Protein AF-A0A0R1WPC3-F1 (afdb_monomer_lite)

Secondary structure (DSSP, 8-state):
---EETTEE--PPPPHHHHHHHHHHHHHTHHHHHHHHHHHHHHHHHHHT--HHHHHHHHHHHHHHHHT-

pLDDT: mean 88.15, std 15.63, range [46.28, 98.5]

Organism: NCBI:txid1423755

Sequence (69 aa):
MDYFKGGRKIMAELSEARKRANKKWDEANKEKKKIYTYRAMAKKFIRDFATEKDLEDLLQLIQERKSML

Structure (mmCIF, N/CA/C/O backbone):
data_AF-A0A0R1WPC3-F1
#
_entry.id   AF-A0A0R1WPC3-F1
#
loop_
_atom_site.group_PDB
_atom_site.id
_atom_site.type_symbol
_atom_site.label_atom_id
_atom_site.label_alt_id
_atom_site.label_comp_id
_atom_site.label_asym_id
_atom_site.label_entity_id
_atom_site.label_seq_id
_atom_site.pdbx_PDB_ins_code
_atom_site.Cartn_x
_atom_site.Cartn_y
_atom_site.Cartn_z
_atom_site.occupancy
_atom_site.B_iso_or_equiv
_atom_site.auth_seq_id
_atom_site.auth_comp_id
_atom_site.auth_asym_id
_atom_site.auth_atom_id
_atom_site.pdbx_PDB_model_num
ATOM 1 N N . MET A 1 1 ? 19.755 -24.429 -4.635 1.00 49.06 1 MET A N 1
ATOM 2 C CA . MET A 1 1 ? 20.625 -25.004 -3.593 1.00 49.06 1 MET A CA 1
ATOM 3 C C . MET A 1 1 ? 20.536 -24.056 -2.414 1.00 49.06 1 MET A C 1
ATOM 5 O O . MET A 1 1 ? 21.225 -23.043 -2.398 1.00 49.06 1 MET A O 1
ATOM 9 N N . ASP A 1 2 ? 19.574 -24.288 -1.526 1.00 46.28 2 ASP A N 1
ATOM 10 C CA . ASP A 1 2 ? 19.364 -23.405 -0.380 1.00 46.28 2 ASP A CA 1
ATOM 11 C C . ASP A 1 2 ? 20.404 -23.771 0.681 1.00 46.28 2 ASP A C 1
ATOM 13 O O . ASP A 1 2 ? 20.400 -24.878 1.217 1.00 46.28 2 ASP A O 1
ATOM 17 N N . TYR A 1 3 ? 21.346 -22.861 0.928 1.00 52.72 3 TYR A N 1
ATOM 18 C CA . TYR A 1 3 ? 22.367 -23.031 1.953 1.00 52.72 3 TYR A CA 1
ATOM 19 C C . TYR A 1 3 ? 21.796 -22.591 3.301 1.00 52.72 3 TYR A C 1
ATOM 21 O O . TYR A 1 3 ? 21.570 -21.408 3.555 1.00 52.72 3 TYR A O 1
ATOM 29 N N . PHE A 1 4 ? 21.578 -23.555 4.186 1.00 58.88 4 PHE A N 1
ATOM 30 C CA . PHE A 1 4 ? 21.261 -23.304 5.585 1.00 58.88 4 PHE A CA 1
ATOM 31 C C . PHE A 1 4 ? 22.573 -23.306 6.379 1.00 58.88 4 PHE A C 1
ATOM 33 O O . PHE A 1 4 ? 23.178 -24.357 6.570 1.00 58.88 4 PHE A O 1
ATOM 40 N N . LYS A 1 5 ? 23.034 -22.139 6.849 1.00 49.03 5 LYS A N 1
ATOM 41 C CA . LYS A 1 5 ? 24.143 -22.041 7.815 1.00 49.03 5 LYS A CA 1
ATOM 42 C C . LYS A 1 5 ? 23.577 -21.586 9.159 1.00 49.03 5 LYS A C 1
ATOM 44 O O . LYS A 1 5 ? 23.133 -20.450 9.290 1.00 49.03 5 LYS A O 1
ATOM 49 N N . GLY A 1 6 ? 23.566 -22.483 10.147 1.00 58.41 6 GLY A N 1
ATOM 50 C CA . GLY A 1 6 ? 23.172 -22.162 11.527 1.00 58.41 6 GLY A CA 1
ATOM 51 C C . GLY A 1 6 ? 21.688 -21.826 11.726 1.00 58.41 6 GLY A C 1
ATOM 52 O O . GLY A 1 6 ? 21.370 -20.902 12.467 1.00 58.41 6 GLY A O 1
ATOM 53 N N . GLY A 1 7 ? 20.775 -22.527 11.043 1.00 59.41 7 GLY A N 1
ATOM 54 C CA . GLY A 1 7 ? 19.328 -22.437 11.307 1.00 59.41 7 GLY A CA 1
ATOM 55 C C . GLY A 1 7 ? 18.615 -21.191 10.764 1.00 59.41 7 GLY A C 1
ATOM 56 O O . GLY A 1 7 ? 17.397 -21.091 10.878 1.00 59.41 7 GLY A O 1
ATOM 57 N N . ARG A 1 8 ? 19.330 -20.259 10.120 1.00 51.19 8 ARG A N 1
ATOM 58 C CA . ARG A 1 8 ? 18.728 -19.137 9.383 1.00 51.19 8 ARG A CA 1
ATOM 59 C C . ARG A 1 8 ? 18.772 -19.401 7.881 1.00 51.19 8 ARG A C 1
ATOM 61 O O . ARG A 1 8 ? 19.814 -19.757 7.333 1.00 51.19 8 ARG A O 1
ATOM 68 N N . LYS A 1 9 ? 17.629 -19.213 7.214 1.00 56.81 9 LYS A N 1
ATOM 69 C CA . LYS A 1 9 ? 17.507 -19.308 5.755 1.00 56.81 9 LYS A CA 1
ATOM 70 C C . LYS A 1 9 ? 18.319 -18.181 5.115 1.00 56.81 9 LYS A C 1
ATOM 72 O O . LYS A 1 9 ? 17.891 -17.029 5.137 1.00 56.81 9 LYS A O 1
ATOM 77 N N . ILE A 1 10 ? 19.475 -18.504 4.541 1.00 57.44 10 ILE A N 1
ATOM 78 C CA . ILE A 1 10 ? 20.199 -17.571 3.680 1.00 57.44 10 ILE A CA 1
ATOM 79 C C . ILE A 1 10 ? 19.567 -17.699 2.297 1.00 57.44 10 ILE A C 1
ATOM 81 O O . ILE A 1 10 ? 19.714 -18.716 1.623 1.00 57.44 10 ILE A O 1
ATOM 85 N N . MET A 1 11 ? 18.788 -16.691 1.902 1.00 61.78 11 MET A N 1
ATOM 86 C CA . MET A 1 11 ? 18.302 -16.589 0.527 1.00 61.78 11 MET A CA 1
ATOM 87 C C . MET A 1 11 ? 19.525 -16.526 -0.385 1.00 61.78 11 MET A C 1
ATOM 89 O O . MET A 1 11 ? 20.289 -15.565 -0.306 1.00 61.78 11 MET A O 1
ATOM 93 N N . ALA A 1 12 ? 19.724 -17.558 -1.207 1.00 68.44 12 ALA A N 1
ATOM 94 C CA . ALA A 1 12 ? 20.784 -17.563 -2.202 1.00 68.44 12 ALA A CA 1
ATOM 95 C C . ALA A 1 12 ? 20.670 -16.290 -3.048 1.00 68.44 12 ALA A C 1
ATOM 97 O O . ALA A 1 12 ? 19.584 -15.952 -3.535 1.00 68.44 12 ALA A O 1
ATOM 98 N N . GLU A 1 13 ? 21.781 -15.567 -3.176 1.00 75.56 13 GLU A N 1
ATOM 99 C CA . GLU A 1 13 ? 21.815 -14.350 -3.968 1.00 75.56 13 GLU A CA 1
ATOM 100 C C . GLU A 1 13 ? 21.370 -14.662 -5.404 1.00 75.56 13 GLU A C 1
ATOM 102 O O . GLU A 1 13 ? 21.745 -15.681 -5.992 1.00 75.56 13 GLU A O 1
ATOM 107 N N . LEU A 1 14 ? 20.506 -13.814 -5.964 1.00 80.44 14 LEU A N 1
ATOM 108 C CA . LEU A 1 14 ? 20.025 -13.998 -7.330 1.00 80.44 14 LEU A CA 1
ATOM 109 C C . LEU A 1 14 ? 21.202 -13.896 -8.305 1.00 80.44 14 LEU A C 1
ATOM 111 O O . LEU A 1 14 ? 22.004 -12.971 -8.205 1.00 80.44 14 LEU A O 1
ATOM 115 N N . SER A 1 15 ? 21.265 -14.792 -9.293 1.00 87.31 15 SER A N 1
ATOM 116 C CA . SER A 1 15 ? 22.265 -14.680 -10.357 1.00 87.31 15 SER A CA 1
ATOM 117 C C . SER A 1 15 ? 22.106 -13.366 -11.126 1.00 87.31 15 SER A C 1
ATOM 119 O O . SER A 1 15 ? 20.994 -12.855 -11.296 1.00 87.31 15 SER A O 1
ATOM 121 N N . GLU A 1 16 ? 23.209 -12.841 -11.661 1.00 88.75 16 GLU A N 1
ATOM 122 C CA . GLU A 1 16 ? 23.203 -11.603 -12.451 1.00 88.75 16 GLU A CA 1
ATOM 123 C C . GLU A 1 16 ? 22.249 -11.677 -13.653 1.00 88.75 16 GLU A C 1
ATOM 125 O O . GLU A 1 16 ? 21.540 -10.717 -13.956 1.00 88.75 16 GLU A O 1
ATOM 130 N N . ALA A 1 17 ? 22.144 -12.846 -14.293 1.00 87.69 17 ALA A N 1
ATOM 131 C CA . ALA A 1 17 ? 21.176 -13.087 -15.362 1.00 87.69 17 ALA A CA 1
ATOM 132 C C . ALA A 1 17 ? 19.726 -12.894 -14.884 1.00 87.69 17 ALA A C 1
ATOM 134 O O . ALA A 1 17 ? 18.929 -12.232 -15.554 1.00 87.69 17 ALA A O 1
ATOM 135 N N . ARG A 1 18 ? 19.388 -13.408 -13.694 1.00 86.38 18 ARG A N 1
ATOM 136 C CA . ARG A 1 18 ? 18.051 -13.262 -13.108 1.00 86.38 18 ARG A CA 1
ATOM 137 C C . ARG A 1 18 ? 17.777 -11.825 -12.665 1.00 86.38 18 ARG A C 1
ATOM 139 O O . ARG A 1 18 ? 16.676 -11.331 -12.897 1.00 86.38 18 ARG A O 1
ATOM 146 N N . LYS A 1 19 ? 18.772 -11.127 -12.105 1.00 91.69 19 LYS A N 1
ATOM 147 C CA . LYS A 1 19 ? 18.672 -9.692 -11.780 1.00 91.69 19 LYS A CA 1
ATOM 148 C C . LYS A 1 19 ? 18.350 -8.864 -13.034 1.00 91.69 19 LYS A C 1
ATOM 150 O O . LYS A 1 19 ? 17.427 -8.053 -13.006 1.00 91.69 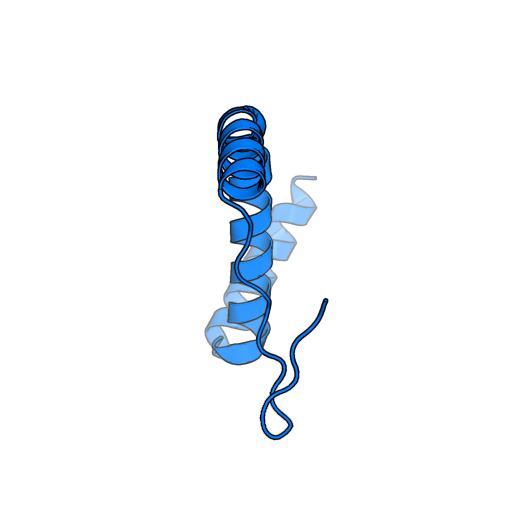19 LYS A O 1
ATOM 155 N N . ARG A 1 20 ? 19.039 -9.116 -14.156 1.00 92.81 20 ARG A N 1
ATOM 156 C CA . ARG A 1 20 ? 18.784 -8.439 -15.446 1.00 92.81 20 ARG A CA 1
ATOM 157 C C . ARG A 1 20 ? 17.395 -8.742 -16.008 1.00 92.81 20 ARG A C 1
ATOM 159 O O . ARG A 1 20 ? 16.713 -7.824 -16.455 1.00 92.81 20 ARG A O 1
ATOM 166 N N . ALA A 1 21 ? 16.962 -10.002 -15.963 1.00 91.44 21 ALA A N 1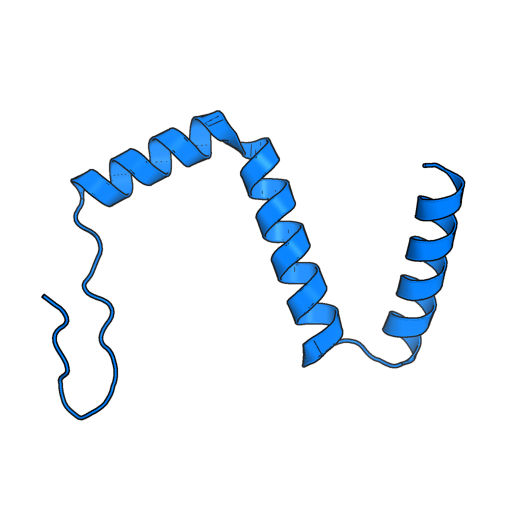
ATOM 167 C CA . ALA A 1 21 ? 15.630 -10.396 -16.420 1.00 91.44 21 ALA A CA 1
ATOM 168 C C . ALA A 1 21 ? 14.519 -9.712 -15.604 1.00 91.44 21 ALA A C 1
ATOM 170 O O . ALA A 1 21 ? 13.599 -9.136 -16.185 1.00 91.44 21 ALA A O 1
ATOM 171 N N . ASN A 1 22 ? 14.649 -9.697 -14.272 1.00 90.50 22 ASN A N 1
ATOM 172 C CA . ASN A 1 22 ? 13.720 -8.990 -13.391 1.00 90.50 22 ASN A CA 1
ATOM 173 C C . ASN A 1 22 ? 13.695 -7.490 -13.697 1.00 90.50 22 ASN A C 1
ATOM 175 O O . ASN A 1 22 ? 12.620 -6.918 -13.835 1.00 90.50 22 ASN A O 1
ATOM 179 N N . LYS A 1 23 ? 14.868 -6.865 -13.875 1.00 92.69 23 LYS A N 1
ATOM 180 C CA . LYS A 1 23 ? 14.968 -5.445 -14.233 1.00 92.69 23 LYS A CA 1
ATOM 181 C C . LYS A 1 23 ? 14.235 -5.137 -15.543 1.00 92.69 23 LYS A C 1
ATOM 183 O O . LYS A 1 23 ? 13.440 -4.206 -15.580 1.00 92.69 23 LYS A O 1
ATOM 188 N N . LYS A 1 24 ? 14.431 -5.950 -16.587 1.00 94.69 24 LYS A N 1
ATOM 189 C CA . LYS A 1 24 ? 13.740 -5.781 -17.877 1.00 94.69 24 LYS A CA 1
ATOM 190 C C . LYS A 1 24 ? 12.221 -5.910 -17.733 1.00 94.69 24 LYS A C 1
ATOM 192 O O . LYS A 1 24 ? 11.475 -5.129 -18.320 1.00 94.69 24 LYS A O 1
ATOM 197 N N . TRP A 1 25 ? 11.754 -6.882 -16.949 1.00 93.44 25 TRP A N 1
ATOM 198 C CA . TRP A 1 25 ? 10.323 -7.052 -16.697 1.00 93.44 25 TRP A CA 1
ATOM 199 C C . TRP A 1 25 ? 9.742 -5.873 -15.909 1.00 93.44 25 TRP A C 1
ATOM 201 O O . TRP A 1 25 ? 8.693 -5.351 -16.284 1.00 93.44 25 TRP A O 1
ATOM 211 N N . ASP A 1 26 ? 10.446 -5.417 -14.873 1.00 91.12 26 ASP A N 1
ATOM 212 C CA . ASP A 1 26 ? 10.061 -4.264 -14.058 1.00 91.12 26 ASP A CA 1
ATOM 213 C C . ASP A 1 26 ? 9.973 -2.981 -14.891 1.00 91.12 26 ASP A C 1
ATOM 215 O O . ASP A 1 26 ? 9.049 -2.189 -14.714 1.00 91.12 26 ASP A O 1
ATOM 219 N N . GLU A 1 27 ? 10.913 -2.778 -15.815 1.00 93.00 27 GLU A N 1
ATOM 220 C CA . GLU A 1 27 ? 10.930 -1.633 -16.726 1.00 93.00 27 GLU A CA 1
ATOM 221 C C . GLU A 1 27 ? 9.767 -1.658 -17.723 1.00 93.00 27 GLU A C 1
ATOM 223 O O . GLU A 1 27 ? 9.200 -0.605 -18.015 1.00 93.00 27 GLU A O 1
ATOM 228 N N . ALA A 1 28 ? 9.381 -2.842 -18.201 1.00 94.75 28 ALA A N 1
ATOM 229 C CA . ALA A 1 28 ? 8.229 -3.017 -19.083 1.00 94.75 28 ALA A CA 1
ATOM 230 C C . ALA A 1 28 ? 6.880 -2.940 -18.338 1.00 94.75 28 ALA A C 1
ATOM 232 O O . ALA A 1 28 ? 5.857 -2.639 -18.944 1.00 94.75 28 ALA A O 1
ATOM 233 N N . ASN A 1 29 ? 6.862 -3.198 -17.025 1.00 95.25 29 ASN A N 1
ATOM 234 C CA . ASN A 1 29 ? 5.644 -3.297 -16.210 1.00 95.25 29 ASN A CA 1
ATOM 235 C C . ASN A 1 29 ? 5.625 -2.289 -15.050 1.00 95.25 29 ASN A C 1
ATOM 237 O O . ASN A 1 29 ? 5.066 -2.572 -13.986 1.00 95.25 29 ASN A O 1
ATOM 241 N N . LYS A 1 30 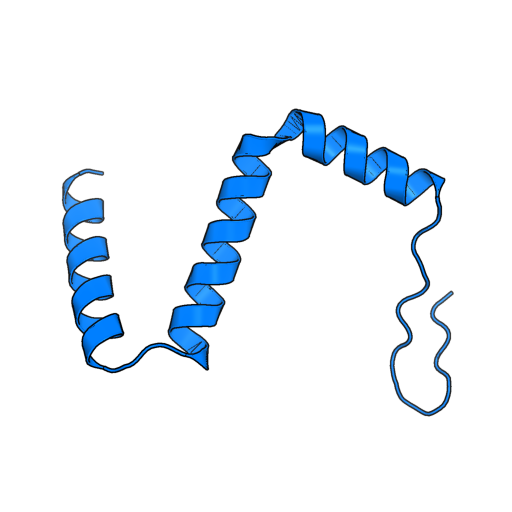? 6.216 -1.104 -15.247 1.00 92.88 30 LYS A N 1
ATOM 242 C CA . LYS A 1 30 ? 6.380 -0.073 -14.203 1.00 92.88 30 LYS A CA 1
ATOM 243 C C . LYS A 1 30 ? 5.086 0.229 -13.450 1.00 92.88 30 LYS A C 1
ATOM 245 O O . LYS A 1 30 ? 5.092 0.302 -12.224 1.00 92.88 30 LYS A O 1
ATOM 250 N N . GLU A 1 31 ? 3.974 0.359 -14.165 1.00 94.69 31 GLU A N 1
ATOM 251 C CA . GLU A 1 31 ? 2.679 0.683 -13.568 1.00 94.69 31 GLU A CA 1
ATOM 252 C C . GLU A 1 31 ? 2.112 -0.463 -12.719 1.00 94.69 31 GLU A C 1
ATOM 254 O O . GLU A 1 31 ? 1.731 -0.255 -11.567 1.00 94.69 31 GLU A O 1
ATOM 259 N N . LYS A 1 32 ? 2.160 -1.704 -13.222 1.00 94.12 32 LYS A N 1
ATOM 260 C CA . LYS A 1 32 ? 1.751 -2.889 -12.447 1.00 94.12 32 LYS A CA 1
ATOM 261 C C . LYS A 1 32 ? 2.601 -3.051 -11.190 1.00 94.12 32 LYS A C 1
ATOM 263 O O . LYS A 1 32 ? 2.067 -3.303 -10.110 1.00 94.12 32 LYS A O 1
ATOM 268 N N . LYS A 1 33 ? 3.916 -2.855 -11.315 1.00 94.06 33 LYS A N 1
ATOM 269 C CA . LYS A 1 33 ? 4.844 -2.885 -10.183 1.00 94.06 33 LYS A CA 1
ATOM 270 C C . LYS A 1 33 ? 4.481 -1.821 -9.148 1.00 94.06 33 LYS A C 1
ATOM 272 O O . LYS A 1 3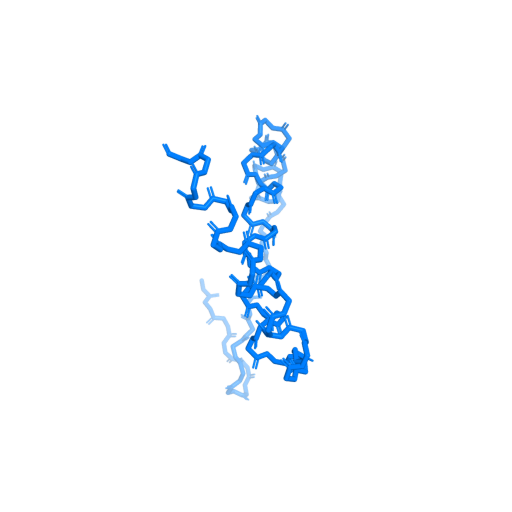3 ? 4.382 -2.149 -7.970 1.00 94.06 33 LYS A O 1
ATOM 277 N N . LYS A 1 34 ? 4.216 -0.585 -9.581 1.00 95.44 34 LYS A N 1
ATOM 278 C CA . LYS A 1 34 ? 3.788 0.518 -8.708 1.00 95.44 34 LYS A CA 1
ATOM 279 C C . LYS A 1 34 ? 2.533 0.145 -7.911 1.00 95.44 34 LYS A C 1
ATOM 281 O O . LYS A 1 34 ? 2.524 0.289 -6.691 1.00 95.44 34 LYS A O 1
ATOM 286 N N . ILE A 1 35 ? 1.521 -0.425 -8.571 1.00 96.81 35 ILE A N 1
ATOM 287 C CA . ILE A 1 35 ? 0.288 -0.893 -7.916 1.00 96.81 35 ILE A CA 1
ATOM 288 C C . ILE A 1 35 ? 0.583 -1.990 -6.882 1.00 96.81 35 ILE A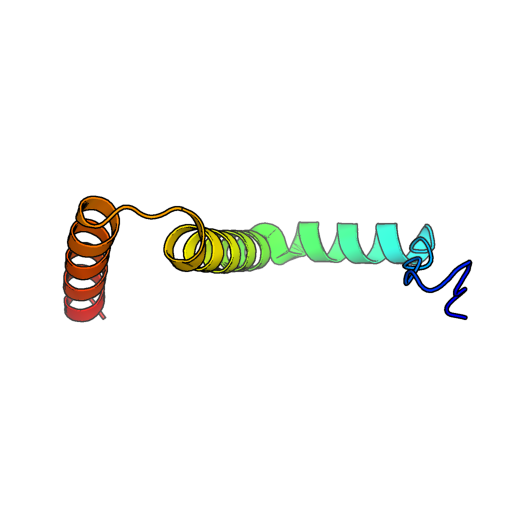 C 1
ATOM 290 O O . ILE A 1 35 ? 0.049 -1.950 -5.773 1.00 96.81 35 ILE A O 1
ATOM 294 N N . TYR A 1 36 ? 1.437 -2.965 -7.205 1.00 95.81 36 TYR A N 1
ATOM 295 C CA . TYR A 1 36 ? 1.814 -4.023 -6.261 1.00 95.81 36 TYR A CA 1
ATOM 296 C C . TYR A 1 36 ? 2.562 -3.485 -5.047 1.00 95.81 36 TYR A C 1
ATOM 298 O O . TYR A 1 36 ? 2.254 -3.883 -3.922 1.00 95.81 36 TYR A O 1
ATOM 306 N N . THR A 1 37 ? 3.494 -2.557 -5.262 1.00 96.06 37 THR A N 1
ATOM 307 C CA . THR A 1 37 ? 4.213 -1.881 -4.183 1.00 96.06 37 THR A CA 1
ATOM 308 C C . THR A 1 37 ? 3.239 -1.145 -3.271 1.00 96.06 37 THR A C 1
ATOM 310 O O . THR A 1 37 ? 3.249 -1.395 -2.069 1.00 96.06 37 THR A O 1
ATOM 313 N N . TYR A 1 38 ? 2.332 -0.331 -3.817 1.00 97.75 38 TYR A N 1
ATOM 314 C CA . TYR A 1 38 ? 1.338 0.378 -3.007 1.00 97.75 38 TYR A CA 1
ATOM 315 C C . TYR A 1 38 ? 0.404 -0.559 -2.254 1.00 97.75 38 TYR A C 1
ATOM 317 O O . TYR A 1 38 ? 0.169 -0.360 -1.067 1.00 97.75 38 TYR A O 1
ATOM 325 N N . ARG A 1 39 ? -0.062 -1.635 -2.893 1.00 97.38 39 ARG A N 1
ATOM 326 C CA . ARG A 1 39 ? -0.891 -2.645 -2.227 1.00 97.38 39 ARG A CA 1
ATOM 327 C C . ARG A 1 39 ? -0.158 -3.294 -1.051 1.00 97.38 39 ARG A C 1
ATOM 329 O O . ARG A 1 39 ? -0.758 -3.499 -0.000 1.00 97.38 39 ARG A O 1
ATOM 336 N N . ALA A 1 40 ? 1.114 -3.647 -1.225 1.00 97.69 40 ALA A N 1
ATOM 337 C CA . ALA A 1 40 ? 1.917 -4.253 -0.167 1.00 97.69 40 ALA A CA 1
ATOM 338 C C . ALA A 1 40 ? 2.191 -3.263 0.975 1.00 97.69 40 ALA A C 1
ATOM 340 O O . ALA A 1 40 ? 2.053 -3.623 2.143 1.00 97.69 40 ALA A O 1
ATOM 341 N N . MET A 1 41 ? 2.527 -2.016 0.638 1.00 97.75 41 MET A N 1
ATOM 342 C CA . MET A 1 41 ? 2.763 -0.951 1.613 1.00 97.75 41 MET A CA 1
ATOM 343 C C . MET A 1 41 ? 1.506 -0.639 2.423 1.00 97.75 41 MET A C 1
ATOM 345 O O . MET A 1 41 ? 1.592 -0.602 3.644 1.00 97.75 41 MET A O 1
ATOM 349 N N . ALA A 1 42 ? 0.345 -0.508 1.776 1.00 98.00 42 ALA A N 1
ATOM 350 C CA . ALA A 1 42 ? -0.925 -0.259 2.455 1.00 98.00 42 ALA A CA 1
ATOM 351 C C . ALA A 1 42 ? -1.259 -1.372 3.458 1.00 98.00 42 ALA A C 1
ATOM 353 O O . ALA A 1 42 ? -1.563 -1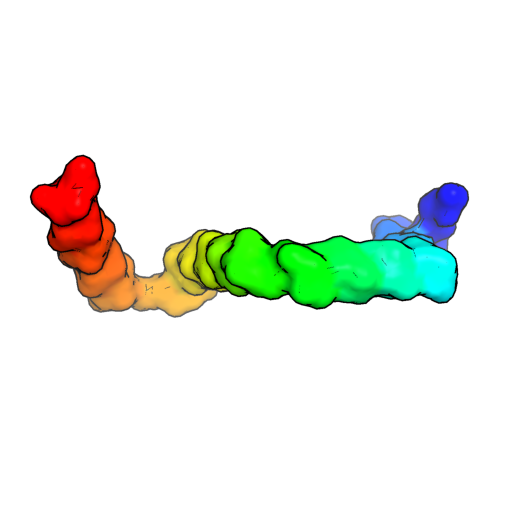.095 4.613 1.00 98.00 42 ALA A O 1
ATOM 354 N N . LYS A 1 43 ? -1.114 -2.644 3.054 1.00 98.00 43 LYS A N 1
ATOM 355 C CA . LYS A 1 43 ? -1.313 -3.788 3.959 1.00 98.00 43 LYS A CA 1
ATOM 356 C C . LYS A 1 43 ? -0.382 -3.737 5.168 1.00 98.00 43 LYS A C 1
ATOM 358 O O . LYS A 1 43 ? -0.826 -3.985 6.283 1.00 98.00 43 LYS A O 1
ATOM 363 N N . LYS A 1 44 ? 0.902 -3.440 4.944 1.00 98.12 44 LYS A N 1
ATOM 364 C CA . LYS A 1 44 ? 1.890 -3.343 6.023 1.00 98.12 44 LYS A CA 1
ATOM 365 C C . LYS A 1 44 ? 1.557 -2.195 6.973 1.00 98.12 44 LYS A C 1
ATOM 367 O O . LYS A 1 44 ? 1.618 -2.383 8.177 1.00 98.12 44 LYS A O 1
ATOM 372 N N . PHE A 1 45 ? 1.191 -1.038 6.430 1.00 98.44 45 PHE A N 1
ATOM 373 C CA . PHE A 1 45 ? 0.817 0.136 7.209 1.00 98.44 45 PHE A CA 1
ATOM 374 C C . PHE A 1 45 ? -0.376 -0.155 8.120 1.00 98.44 45 PHE A C 1
ATOM 376 O O . PHE A 1 45 ? -0.244 -0.041 9.332 1.00 98.44 45 PHE A O 1
ATOM 383 N N . ILE A 1 46 ? -1.482 -0.642 7.549 1.00 98.19 46 ILE A N 1
ATOM 384 C CA . ILE A 1 46 ? -2.701 -0.993 8.296 1.00 98.19 46 ILE A CA 1
ATOM 385 C C . ILE A 1 46 ? -2.409 -2.008 9.407 1.00 98.19 46 ILE A C 1
ATOM 387 O O . ILE A 1 46 ? -2.954 -1.896 10.496 1.00 98.19 46 ILE A O 1
ATOM 391 N N . ARG A 1 47 ? -1.561 -3.006 9.136 1.00 97.94 47 ARG A N 1
ATOM 392 C CA . ARG A 1 47 ? -1.279 -4.086 10.088 1.00 97.94 47 ARG A CA 1
ATOM 393 C C . ARG A 1 47 ? -0.317 -3.682 11.206 1.00 97.94 47 ARG A C 1
ATOM 395 O O . ARG A 1 47 ? -0.514 -4.106 12.336 1.00 97.94 47 ARG A O 1
ATOM 402 N N . ASP A 1 48 ? 0.739 -2.943 10.871 1.00 97.94 48 ASP A N 1
ATOM 403 C CA . ASP A 1 48 ? 1.908 -2.801 11.749 1.00 97.94 48 ASP A CA 1
ATOM 404 C C . ASP A 1 48 ? 2.086 -1.377 12.304 1.00 97.94 48 ASP A C 1
ATOM 406 O O . ASP A 1 48 ? 2.847 -1.202 13.252 1.00 97.94 48 ASP A O 1
ATOM 410 N N . PHE A 1 49 ? 1.453 -0.360 11.705 1.00 97.81 49 PHE A N 1
ATOM 411 C CA . PHE A 1 49 ? 1.768 1.048 11.988 1.00 97.81 49 PHE A CA 1
ATOM 412 C C . PHE A 1 49 ? 0.560 1.961 12.208 1.00 97.81 49 PHE A C 1
ATOM 414 O O . PHE A 1 49 ? 0.716 2.980 12.873 1.00 97.81 49 PHE A O 1
ATOM 421 N N . ALA A 1 50 ? -0.600 1.649 11.628 1.00 97.69 50 ALA A N 1
ATOM 422 C CA . ALA A 1 50 ? -1.759 2.534 11.657 1.00 97.69 50 ALA A CA 1
ATOM 423 C C . ALA A 1 50 ? -2.273 2.768 13.086 1.00 97.69 50 ALA A C 1
ATOM 425 O O . ALA A 1 50 ? -2.415 1.830 13.873 1.00 97.69 50 ALA A O 1
ATOM 426 N N . THR A 1 51 ? -2.576 4.027 13.396 1.00 98.50 51 THR A N 1
ATOM 427 C CA . THR A 1 51 ? -3.314 4.415 14.600 1.00 98.50 51 THR A CA 1
ATOM 428 C C . THR A 1 51 ? -4.817 4.226 14.400 1.00 98.50 51 THR A C 1
ATOM 430 O O . THR A 1 51 ? -5.285 4.028 13.281 1.00 98.50 51 THR A O 1
ATOM 433 N N . GLU A 1 52 ? -5.597 4.317 15.476 1.00 98.25 52 GLU A N 1
ATOM 434 C CA . GLU A 1 52 ? -7.063 4.253 15.399 1.00 98.25 52 GLU A CA 1
ATOM 435 C C . GLU A 1 52 ? -7.632 5.303 14.435 1.00 98.25 52 GLU A C 1
ATOM 437 O O . GLU A 1 52 ? -8.395 4.962 13.535 1.00 98.25 52 GLU A O 1
ATOM 442 N N . LYS A 1 53 ? -7.148 6.547 14.532 1.00 98.19 53 LYS A N 1
ATOM 443 C CA . LYS A 1 53 ? -7.524 7.630 13.617 1.00 98.19 53 LYS A CA 1
ATOM 444 C C . LYS A 1 53 ? -7.182 7.306 12.160 1.00 98.19 53 LYS A C 1
ATOM 446 O O . LYS A 1 53 ? -8.010 7.510 11.280 1.00 98.19 53 LYS A O 1
ATOM 451 N N . ASP A 1 54 ? -5.988 6.768 11.901 1.00 98.19 54 ASP A N 1
ATOM 452 C CA . ASP A 1 54 ? -5.604 6.374 10.539 1.00 98.19 54 ASP A CA 1
ATOM 453 C C . ASP A 1 54 ? -6.554 5.304 9.981 1.00 98.19 54 ASP A C 1
ATOM 455 O O . ASP A 1 54 ? -6.883 5.317 8.797 1.00 98.19 54 ASP A O 1
ATOM 459 N N . LEU A 1 55 ? -6.991 4.356 10.816 1.00 98.31 55 LEU A N 1
ATOM 460 C CA . LEU A 1 55 ? -7.919 3.305 10.401 1.00 98.31 55 LEU A CA 1
ATOM 461 C C . LEU A 1 55 ? -9.306 3.868 10.078 1.00 98.31 55 LEU A C 1
ATOM 463 O O . LEU A 1 55 ? -9.894 3.454 9.079 1.00 98.31 55 LEU A O 1
ATOM 467 N N . GLU A 1 56 ? -9.808 4.812 10.872 1.00 98.44 56 GLU A N 1
ATOM 468 C CA . GLU A 1 56 ? -11.066 5.519 10.600 1.00 98.44 56 GLU A CA 1
ATOM 469 C C . GLU A 1 56 ? -11.006 6.279 9.268 1.00 98.44 56 GLU A C 1
ATOM 471 O O . GLU A 1 56 ? -11.864 6.079 8.402 1.00 98.44 56 GLU A O 1
ATOM 476 N N . ASP A 1 57 ? -9.946 7.063 9.056 1.00 98.12 57 ASP A N 1
ATOM 477 C CA . ASP A 1 57 ? -9.738 7.823 7.820 1.00 98.12 57 ASP A CA 1
ATOM 478 C C . ASP A 1 57 ? -9.649 6.875 6.604 1.00 98.12 57 ASP A C 1
ATOM 480 O O . ASP A 1 57 ? -10.273 7.094 5.560 1.00 98.12 57 ASP A O 1
ATOM 484 N N . LEU A 1 58 ? -8.923 5.757 6.735 1.00 97.94 58 LEU A N 1
ATOM 485 C CA . LEU A 1 58 ? -8.813 4.748 5.677 1.00 97.94 58 LEU A CA 1
ATOM 486 C C . LEU A 1 58 ? -10.147 4.052 5.381 1.00 97.94 58 LEU A C 1
ATOM 488 O O . LEU A 1 58 ? -10.419 3.736 4.219 1.00 97.94 58 LEU A O 1
ATOM 492 N N . LEU A 1 59 ? -10.986 3.805 6.390 1.00 98.12 59 LEU A N 1
ATOM 493 C CA . LEU A 1 59 ? -12.321 3.240 6.193 1.00 98.12 59 LEU A CA 1
ATOM 494 C C . LEU A 1 59 ? -13.210 4.186 5.382 1.00 98.12 59 LEU A C 1
ATOM 496 O O . LEU A 1 59 ? -13.875 3.721 4.451 1.00 98.12 59 LEU A O 1
ATOM 500 N N . GLN A 1 60 ? -13.173 5.489 5.671 1.00 98.06 60 GLN A N 1
ATOM 501 C CA . GLN A 1 60 ? -13.906 6.488 4.896 1.00 98.06 60 GLN A CA 1
ATOM 502 C C . GLN A 1 60 ? -13.442 6.507 3.431 1.00 98.06 60 GLN A C 1
ATOM 504 O O . GLN A 1 60 ? -14.261 6.385 2.519 1.00 98.06 60 GLN A O 1
ATOM 509 N N . LEU A 1 61 ? -12.128 6.537 3.189 1.00 97.88 61 LEU A N 1
ATOM 510 C CA . LEU A 1 61 ? -11.568 6.493 1.832 1.00 97.88 61 LEU A CA 1
ATOM 511 C C . LEU A 1 61 ? -11.978 5.223 1.064 1.00 97.88 61 LEU A C 1
ATOM 513 O O . LEU A 1 61 ? -12.224 5.261 -0.145 1.00 97.88 61 LEU A O 1
ATOM 517 N N . ILE A 1 62 ? -12.075 4.077 1.747 1.00 97.44 62 ILE A N 1
ATOM 518 C CA . ILE A 1 62 ? -12.556 2.824 1.145 1.00 97.44 62 ILE A CA 1
ATOM 519 C C . ILE A 1 62 ? -14.034 2.934 0.758 1.00 97.44 62 ILE A C 1
ATOM 521 O O . ILE A 1 62 ? -14.412 2.451 -0.314 1.00 97.44 62 ILE A O 1
ATOM 525 N N . GLN A 1 63 ? -14.870 3.534 1.609 1.00 98.19 63 GLN A N 1
ATOM 526 C CA . GLN A 1 63 ? -16.289 3.746 1.317 1.00 98.19 63 GLN A CA 1
ATOM 527 C C . GLN A 1 63 ? -16.474 4.669 0.108 1.00 98.19 63 GLN A C 1
ATOM 529 O O . GLN A 1 63 ? -17.187 4.300 -0.826 1.00 98.19 63 GLN A O 1
ATOM 534 N N . GLU A 1 64 ? -15.767 5.799 0.073 1.00 98.12 64 GLU A N 1
ATOM 535 C CA . GLU A 1 64 ? -15.775 6.735 -1.058 1.00 98.12 64 GLU A CA 1
ATOM 536 C C . GLU A 1 64 ? -15.317 6.062 -2.355 1.00 98.12 64 GLU A C 1
ATOM 538 O O . GLU A 1 64 ? -15.934 6.224 -3.404 1.00 98.12 64 GLU A O 1
ATOM 543 N N . ARG A 1 65 ? -14.267 5.231 -2.313 1.00 97.56 65 ARG A N 1
ATOM 544 C CA . ARG A 1 65 ? -13.825 4.532 -3.524 1.00 97.56 65 ARG A CA 1
ATOM 545 C C . ARG A 1 65 ? -14.858 3.524 -4.021 1.00 97.56 65 ARG A C 1
ATOM 547 O O . ARG A 1 65 ? -15.014 3.394 -5.234 1.00 97.56 65 ARG A O 1
ATOM 554 N N . LYS A 1 66 ? -15.523 2.804 -3.112 1.00 97.31 66 LYS A N 1
ATOM 555 C CA . LYS A 1 66 ? -16.554 1.811 -3.452 1.00 97.31 66 LYS A CA 1
ATOM 556 C C . LYS A 1 66 ? -17.807 2.438 -4.053 1.00 97.31 66 LYS A C 1
ATOM 558 O O . LYS A 1 66 ? -18.445 1.770 -4.851 1.00 97.31 66 LYS A O 1
ATOM 563 N N . SER A 1 67 ? -18.150 3.676 -3.700 1.00 97.56 67 SER A N 1
ATOM 564 C CA . SER A 1 67 ? -19.292 4.367 -4.313 1.00 97.56 67 SER A CA 1
ATOM 565 C C . SER A 1 67 ? -19.012 4.840 -5.746 1.00 97.56 67 SER A C 1
ATOM 567 O O . SER A 1 67 ? -19.948 5.079 -6.500 1.00 97.56 67 SER A O 1
ATOM 569 N N . MET A 1 68 ? -17.735 4.952 -6.132 1.00 96.19 68 MET A N 1
ATOM 570 C CA . MET A 1 68 ? -17.283 5.338 -7.477 1.00 96.19 68 MET A CA 1
ATOM 571 C C . MET A 1 68 ? -16.898 4.144 -8.373 1.00 96.19 68 MET A C 1
ATOM 573 O O . MET A 1 68 ? -16.274 4.345 -9.420 1.00 96.19 68 MET A O 1
ATOM 577 N N . LEU A 1 69 ? -17.141 2.910 -7.925 1.00 90.69 69 LEU A N 1
ATOM 578 C CA . LEU A 1 69 ? -16.896 1.675 -8.680 1.00 90.69 69 LEU A CA 1
ATOM 579 C C . LEU A 1 69 ? -18.216 1.117 -9.204 1.00 90.69 69 LEU A C 1
ATOM 581 O O . LEU A 1 69 ? -18.201 0.674 -10.372 1.00 90.69 69 LEU A O 1
#

Foldseek 3Di:
DFDDDPNDGDDPDDDPVVVVVVVVVCVVCVPVVVVVVVVVVVVCCVPPPDDPVNVVVVVVVVVVVVVVD

Radius of gyration: 18.68 Å; chains: 1; bounding box: 43×33×34 Å